Protein AF-A0A9X8HFC0-F1 (afdb_monomer)

Foldseek 3Di:
DDDDPNWDWDWDDDQVQQFIWIDTPNDIDTLAGAVAGWAEWDADPVRWIWTFGQRQLFIWIHDSVDPHTHTHGDDQDDPNHGAQGWAYWDAANQRKIKTKGAHPPPSAAPVFHQIWIWIWHADPVGDTDIDTPGGGHHGAFHDWDWDNDPPDPDTDIDTDHDHD

Secondary structure (DSSP, 8-state):
-EEETTEEEEEEEETTTTEEEEEETTEEEEEEE-SS-EEEEEE-TTSPEEEEETTTTEEEEE-TTSTTPPPEEEE-EETTEEPS-EEEEEE-TTS-EEEEE--STTTS-SSS--EEEEEEEE-BTBSEEEEEEEEEEES-EEEEEE---TTSSS--EEEEE---

Nearest PDB structures (foldseek):
  3e5z-assembly2_B  TM=7.746E-01  e=1.087E-05  Deinococcus radiodurans
  2fpb-assembly2_B  TM=6.680E-01  e=2.386E-04  Rauvolfia serpentina
  4q1u-assembly1_A  TM=7.442E-01  e=1.304E-03  hybrid
  3sre-assembly1_A  TM=7.196E-01  e=1.177E-03  synthetic construct
  3no2-assembly1_A  TM=4.711E-01  e=3.702E-02  Bacteroides caccae ATCC 43185

Solvent-accessible surface area (backbone atoms only — not comparable to full-atom values): 8869 Å² total; per-residue (Å²): 117,48,75,57,96,88,39,68,31,40,71,51,68,37,38,94,76,10,33,32,34,37,32,46,94,87,45,79,42,80,47,40,52,74,82,38,28,34,56,22,63,38,62,49,97,85,65,35,38,35,32,14,16,27,70,66,16,21,38,31,39,28,55,57,89,42,85,91,42,67,52,41,84,73,49,44,64,57,94,93,36,66,48,67,3,20,32,13,36,34,58,44,97,89,64,36,36,37,35,23,29,15,28,60,92,73,67,12,30,84,94,45,26,56,4,26,31,37,36,41,32,80,33,99,87,58,66,74,39,80,45,73,80,40,70,54,66,30,32,22,28,53,40,54,47,65,55,89,62,90,84,54,103,60,79,48,76,48,74,42,60,58,84,128

Structure (mmCIF, N/CA/C/O backbone):
data_AF-A0A9X8HFC0-F1
#
_entry.id   AF-A0A9X8HFC0-F1
#
loop_
_atom_site.group_PDB
_atom_site.id
_atom_site.type_symbol
_atom_site.label_atom_id
_atom_site.label_alt_id
_atom_site.label_comp_id
_atom_site.label_asym_id
_atom_site.label_entity_id
_atom_site.label_seq_id
_atom_site.pdbx_PDB_ins_code
_atom_site.Cartn_x
_atom_site.Cartn_y
_atom_site.Cartn_z
_atom_site.occupancy
_atom_site.B_iso_or_equiv
_atom_site.auth_seq_id
_atom_site.auth_comp_id
_atom_site.auth_asym_id
_atom_site.auth_atom_id
_atom_site.pdbx_PDB_model_num
ATOM 1 N N . MET A 1 1 ? -12.358 -6.302 8.586 1.00 56.09 1 MET A N 1
ATOM 2 C CA . MET A 1 1 ? -13.388 -6.179 9.639 1.00 56.09 1 MET A CA 1
ATOM 3 C C . MET A 1 1 ? -12.677 -6.061 10.978 1.00 56.09 1 MET A C 1
ATOM 5 O O . MET A 1 1 ? -11.746 -6.825 11.204 1.00 56.09 1 MET A O 1
ATOM 9 N N . ARG A 1 2 ? -13.043 -5.090 11.816 1.00 64.50 2 ARG A N 1
ATOM 10 C CA . ARG A 1 2 ? -12.477 -4.884 13.160 1.00 64.50 2 ARG A CA 1
ATOM 11 C C . ARG A 1 2 ? -13.615 -4.648 14.147 1.00 64.50 2 ARG A C 1
ATOM 13 O O . ARG A 1 2 ? -14.533 -3.910 13.824 1.00 64.50 2 ARG A O 1
ATOM 20 N N . GLU A 1 3 ? -13.527 -5.223 15.339 1.00 66.50 3 GLU A N 1
ATOM 21 C CA . GLU A 1 3 ? -14.432 -4.915 16.451 1.00 66.50 3 GLU A CA 1
ATOM 22 C C . GLU A 1 3 ? -13.954 -3.656 17.191 1.00 66.50 3 GLU A C 1
ATOM 24 O O . GLU A 1 3 ? -12.804 -3.589 17.636 1.00 66.50 3 GLU A O 1
ATOM 29 N N . VAL A 1 4 ? -14.817 -2.648 17.324 1.00 63.53 4 VAL A N 1
ATOM 30 C CA . VAL A 1 4 ? -14.568 -1.449 18.143 1.00 63.53 4 VAL A CA 1
ATOM 31 C C . VAL A 1 4 ? -15.788 -1.222 19.026 1.00 63.53 4 VAL A C 1
ATOM 33 O O . VAL A 1 4 ? -16.889 -1.013 18.527 1.00 63.53 4 VAL A O 1
ATOM 36 N N . GLY A 1 5 ? -15.608 -1.299 20.349 1.00 64.75 5 GLY A N 1
ATOM 37 C CA . GLY A 1 5 ? -16.717 -1.151 21.301 1.00 64.75 5 GLY A CA 1
ATOM 38 C C . GLY A 1 5 ? -17.807 -2.226 21.172 1.00 64.75 5 GLY A C 1
ATOM 39 O O . GLY A 1 5 ? -18.963 -1.940 21.464 1.00 64.75 5 GLY A O 1
ATOM 40 N N . GLY A 1 6 ? -17.459 -3.432 20.703 1.00 71.06 6 GLY A N 1
ATOM 41 C CA . GLY A 1 6 ? -18.402 -4.540 20.484 1.00 71.06 6 GLY A CA 1
ATOM 42 C C . GLY A 1 6 ? -19.235 -4.434 19.203 1.00 71.06 6 GLY A C 1
ATOM 43 O O . GLY A 1 6 ? -20.224 -5.153 19.067 1.00 71.06 6 GLY A O 1
ATOM 44 N N . LYS A 1 7 ? -18.872 -3.519 18.294 1.00 72.50 7 LYS A N 1
ATOM 45 C CA . LYS A 1 7 ? -19.457 -3.417 16.957 1.00 72.50 7 LYS A CA 1
ATOM 46 C C . LYS A 1 7 ? -18.434 -3.775 15.883 1.00 72.50 7 LYS A C 1
ATOM 48 O O . LYS A 1 7 ? -17.335 -3.210 15.844 1.00 72.50 7 LYS A O 1
ATOM 53 N N . SER A 1 8 ? -18.852 -4.626 14.950 1.00 78.38 8 SER A N 1
ATOM 54 C CA . SER A 1 8 ? -18.126 -4.908 13.716 1.00 78.38 8 SER A CA 1
ATOM 55 C C . SER A 1 8 ? -18.088 -3.671 12.819 1.00 78.38 8 SER A C 1
ATOM 57 O O . SER A 1 8 ? -19.122 -3.158 12.393 1.00 78.38 8 SER A O 1
ATOM 59 N N . ILE A 1 9 ? -16.877 -3.226 12.498 1.00 84.50 9 ILE A N 1
ATOM 60 C CA . ILE A 1 9 ? -16.599 -2.164 11.536 1.00 84.50 9 ILE A CA 1
ATOM 61 C C . ILE A 1 9 ? -15.967 -2.776 10.287 1.00 84.50 9 ILE A C 1
ATOM 63 O O . ILE A 1 9 ? -14.983 -3.528 10.361 1.00 84.50 9 ILE A O 1
ATOM 67 N N . VAL A 1 10 ? -16.503 -2.421 9.123 1.00 90.00 10 VAL A N 1
ATOM 68 C CA . VAL A 1 10 ? -15.910 -2.736 7.818 1.00 90.00 10 VAL A CA 1
ATOM 69 C C . VAL A 1 10 ? -15.320 -1.460 7.234 1.00 90.00 10 VAL A 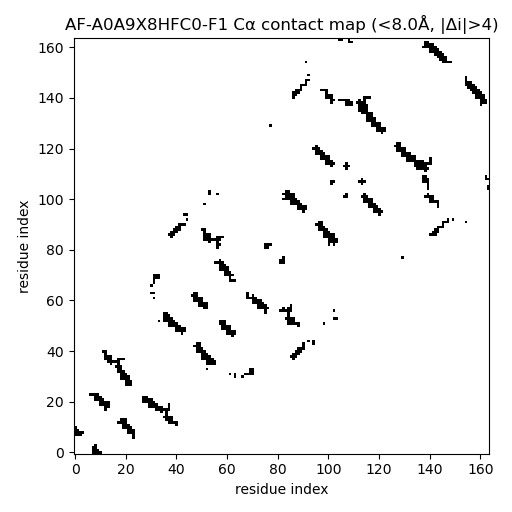C 1
ATOM 71 O O . VAL A 1 10 ? -16.017 -0.462 7.115 1.00 90.00 10 VAL A O 1
ATOM 74 N N . GLY A 1 11 ? -14.034 -1.485 6.891 1.00 91.62 11 GLY A N 1
ATOM 75 C CA . GLY A 1 11 ? -13.386 -0.385 6.182 1.00 91.62 11 GLY A CA 1
ATOM 76 C C . GLY A 1 11 ? -13.364 -0.646 4.680 1.00 91.62 11 GLY A C 1
ATOM 77 O O . GLY A 1 11 ? -13.186 -1.797 4.278 1.00 91.62 11 GLY A O 1
ATOM 78 N N . TYR A 1 12 ? -13.514 0.396 3.867 1.00 94.12 12 TYR A N 1
ATOM 79 C CA . TYR A 1 12 ? -13.280 0.319 2.424 1.00 94.12 12 TYR A CA 1
ATOM 80 C C . TYR A 1 12 ? -12.706 1.632 1.891 1.00 94.12 12 TYR A C 1
ATOM 82 O O . TYR A 1 12 ? -12.815 2.682 2.523 1.00 94.12 12 TYR A O 1
ATOM 90 N N . VAL A 1 13 ? -12.080 1.552 0.724 1.00 95.69 13 VAL A N 1
ATOM 91 C CA . VAL A 1 13 ? -11.454 2.678 0.036 1.00 95.69 13 VAL A CA 1
ATOM 92 C C . VAL A 1 13 ? -12.279 3.016 -1.205 1.00 95.69 13 VAL A C 1
ATOM 94 O O . VAL A 1 13 ? -12.745 2.111 -1.895 1.00 95.69 13 VAL A O 1
ATOM 97 N N . SER A 1 14 ? -12.472 4.304 -1.477 1.00 96.38 14 SER A N 1
ATOM 98 C CA . SER A 1 14 ? -13.120 4.819 -2.682 1.00 96.38 14 SER A CA 1
ATOM 99 C C . SER A 1 14 ? -12.094 5.592 -3.506 1.00 96.38 14 SER A C 1
ATOM 101 O O . SER A 1 14 ? -11.804 6.753 -3.217 1.00 96.38 14 SER A O 1
ATOM 103 N N . SER A 1 15 ? -11.532 4.944 -4.529 1.00 95.25 15 SER A N 1
ATOM 104 C CA . SER A 1 15 ? -10.494 5.540 -5.378 1.00 95.25 15 SER A CA 1
ATOM 105 C C . SER A 1 15 ? -10.989 6.800 -6.091 1.00 95.25 15 SER A C 1
ATOM 107 O O . SER A 1 15 ? -10.306 7.817 -6.089 1.00 95.25 15 SER A O 1
ATOM 109 N N . GLY A 1 16 ? -12.217 6.768 -6.618 1.00 94.88 16 GLY A N 1
ATOM 110 C CA . GLY A 1 16 ? -12.798 7.884 -7.369 1.00 94.88 16 GLY A CA 1
ATOM 111 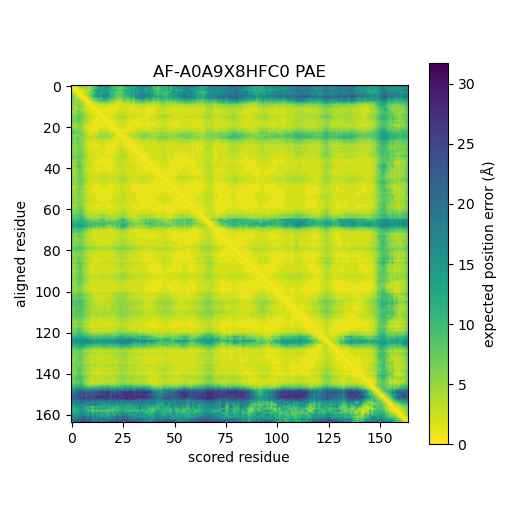C C . GLY A 1 16 ? -13.125 9.127 -6.536 1.00 94.88 16 GLY A C 1
ATOM 112 O O . GLY A 1 16 ? -13.212 10.213 -7.101 1.00 94.88 16 GLY A O 1
ATOM 113 N N . THR A 1 17 ? -13.312 8.994 -5.217 1.00 95.88 17 THR A N 1
ATOM 114 C CA . THR A 1 17 ? -13.576 10.146 -4.331 1.00 95.88 17 THR A CA 1
ATOM 115 C C . THR A 1 17 ? -12.385 10.528 -3.455 1.00 95.88 17 THR A C 1
ATOM 117 O O . THR A 1 17 ? -12.399 11.592 -2.844 1.00 95.88 17 THR A O 1
ATOM 120 N N . GLY A 1 18 ? -11.342 9.698 -3.393 1.00 96.00 18 GLY A N 1
ATOM 121 C CA . GLY A 1 18 ? -10.178 9.955 -2.546 1.00 96.00 18 GLY A CA 1
ATOM 122 C C . GLY A 1 18 ? -10.396 9.633 -1.065 1.00 96.00 18 GLY A C 1
ATOM 123 O O . GLY A 1 18 ? -9.589 10.032 -0.225 1.00 96.00 18 GLY A O 1
ATOM 124 N N . GLU A 1 19 ? -11.484 8.946 -0.714 1.00 95.75 19 GLU A N 1
ATOM 125 C CA . GLU A 1 19 ? -11.921 8.754 0.672 1.00 95.75 19 GLU A CA 1
ATOM 126 C C . GLU A 1 19 ? -11.712 7.319 1.160 1.00 95.75 19 GLU A C 1
ATOM 128 O O . GLU A 1 19 ? -11.880 6.342 0.423 1.00 95.75 19 GLU A O 1
ATOM 133 N N . VAL A 1 20 ? -11.418 7.186 2.453 1.00 94.69 20 VAL A N 1
ATOM 134 C CA . VAL A 1 20 ? -11.458 5.912 3.175 1.00 94.69 20 VAL A CA 1
ATOM 135 C C . VAL A 1 20 ? -12.599 5.952 4.179 1.00 94.69 20 VAL A C 1
ATOM 137 O O . VAL A 1 20 ? -12.692 6.861 5.007 1.00 94.69 20 VAL A O 1
ATOM 140 N N . TYR A 1 21 ? -13.456 4.941 4.118 1.00 94.00 21 TYR A N 1
ATOM 141 C CA . TYR A 1 21 ? -14.695 4.855 4.870 1.00 94.00 21 TYR A CA 1
ATOM 142 C C . TYR A 1 21 ? -14.650 3.766 5.933 1.00 94.00 21 TYR A C 1
ATOM 144 O O . TYR A 1 21 ? -14.003 2.733 5.764 1.00 94.00 21 TYR A O 1
ATOM 152 N N . ALA A 1 22 ? -15.441 3.974 6.978 1.00 91.81 22 ALA A N 1
ATOM 153 C CA . ALA A 1 22 ? -15.926 2.946 7.879 1.00 91.81 22 ALA A CA 1
ATOM 154 C C . ALA A 1 22 ? -17.428 2.752 7.713 1.00 91.81 22 ALA A C 1
ATOM 156 O O . ALA A 1 22 ? -18.186 3.717 7.608 1.00 91.81 22 ALA A O 1
ATOM 157 N N . VAL A 1 23 ? -17.848 1.494 7.754 1.0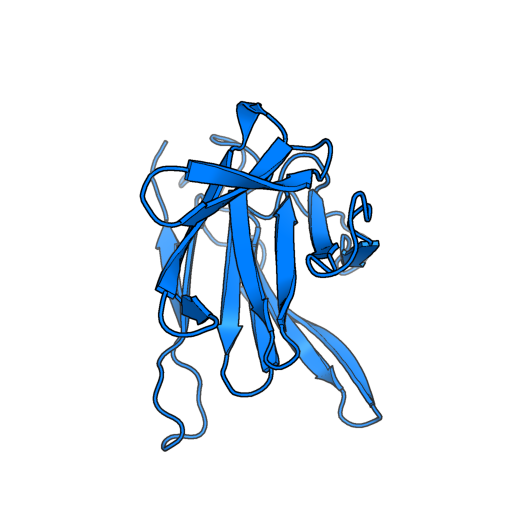0 91.50 23 VAL A N 1
ATOM 158 C CA . VAL A 1 23 ? -19.244 1.080 7.788 1.00 91.50 23 VAL A CA 1
ATOM 159 C C . VAL A 1 23 ? -19.518 0.413 9.121 1.00 91.50 23 VAL A C 1
ATOM 161 O O . VAL A 1 23 ? -18.905 -0.606 9.449 1.00 91.50 23 VAL A O 1
ATOM 164 N N . THR A 1 24 ? -20.478 0.974 9.849 1.00 87.19 24 THR A N 1
ATOM 165 C CA . THR A 1 24 ? -21.001 0.421 11.100 1.00 87.19 24 THR A CA 1
ATOM 166 C C . THR A 1 24 ? -22.517 0.441 11.013 1.00 87.19 24 THR A C 1
ATOM 168 O O . THR A 1 24 ? -23.098 1.503 10.801 1.00 87.19 24 THR A O 1
ATOM 171 N N . GLU A 1 25 ? -23.162 -0.721 11.149 1.00 87.81 25 GLU A N 1
ATOM 172 C CA . GLU A 1 25 ? -24.634 -0.838 11.118 1.00 87.81 25 GLU A CA 1
ATOM 173 C C . GLU A 1 25 ? -25.263 -0.185 9.864 1.00 87.81 25 GLU A C 1
ATOM 175 O O . GLU A 1 25 ? -26.306 0.458 9.928 1.00 87.81 25 GLU A O 1
ATOM 180 N N . GLY A 1 26 ? -24.596 -0.308 8.709 1.00 87.81 26 GLY A N 1
ATOM 181 C CA . GLY A 1 26 ? -25.048 0.260 7.431 1.00 87.81 26 GLY A CA 1
ATOM 182 C C . GLY A 1 26 ? -24.813 1.767 7.263 1.00 87.81 26 GLY A C 1
ATOM 183 O O . GLY A 1 26 ? -25.093 2.309 6.198 1.00 87.81 26 GLY A O 1
ATOM 184 N N . LYS A 1 27 ? -24.272 2.458 8.273 1.00 90.88 27 LYS A N 1
ATOM 185 C CA . LYS A 1 27 ? -23.900 3.871 8.168 1.00 90.88 27 LYS A CA 1
ATOM 186 C C . LYS A 1 27 ? -22.450 4.016 7.719 1.00 90.88 27 LYS A C 1
ATOM 188 O O . LYS A 1 27 ? -21.550 3.460 8.344 1.00 90.88 27 LYS A O 1
ATOM 193 N N . HIS A 1 28 ? -22.245 4.820 6.680 1.00 92.62 28 HIS A N 1
ATOM 194 C CA . HIS A 1 28 ? -20.937 5.148 6.123 1.00 92.62 28 HIS A CA 1
ATOM 195 C C . HIS A 1 28 ? -20.401 6.428 6.773 1.00 92.62 28 HIS A C 1
ATOM 197 O O . HIS A 1 28 ? -21.102 7.440 6.838 1.00 92.62 28 HIS A O 1
ATOM 203 N N . VAL A 1 29 ? -19.167 6.383 7.271 1.00 91.31 29 VAL A N 1
ATOM 204 C CA . VAL A 1 29 ? -18.468 7.525 7.873 1.00 91.31 29 VAL A CA 1
ATOM 205 C C . VAL A 1 29 ? -17.085 7.631 7.249 1.00 91.31 29 VAL A C 1
ATOM 207 O O . VAL A 1 29 ? -16.354 6.644 7.205 1.00 91.31 29 VAL A O 1
ATOM 210 N N . VAL A 1 30 ? -16.720 8.821 6.779 1.00 92.00 30 VAL A N 1
ATOM 211 C CA . VAL A 1 30 ? -15.374 9.092 6.262 1.00 92.00 30 VAL A CA 1
ATOM 212 C C . VAL A 1 30 ? -14.390 9.101 7.431 1.00 92.00 30 VAL A C 1
ATOM 214 O O . VAL A 1 30 ? -14.542 9.875 8.376 1.00 92.00 30 VAL A O 1
ATOM 217 N N . TRP A 1 31 ? -13.380 8.237 7.373 1.00 91.75 31 TRP A N 1
ATOM 218 C CA . TRP A 1 31 ? -12.264 8.228 8.319 1.00 91.75 31 TRP A CA 1
ATOM 219 C C . TRP A 1 31 ? -11.166 9.201 7.913 1.00 91.75 31 TRP A C 1
ATOM 221 O O . TRP A 1 31 ? -10.587 9.870 8.765 1.00 91.75 31 TRP A O 1
ATOM 231 N N . THR A 1 32 ? -10.858 9.262 6.620 1.00 94.19 32 THR A N 1
ATOM 232 C CA . THR A 1 32 ? -9.881 10.200 6.071 1.00 94.19 32 THR A CA 1
ATOM 233 C C . THR A 1 32 ? -10.109 10.394 4.574 1.00 94.19 32 THR A C 1
ATOM 235 O O . THR A 1 32 ? -10.734 9.554 3.925 1.00 94.19 32 THR A O 1
ATOM 238 N N . GLN A 1 33 ? -9.585 11.491 4.036 1.00 94.88 33 GLN A N 1
ATOM 239 C CA . GLN A 1 33 ? -9.562 11.791 2.611 1.00 94.88 33 GLN A CA 1
ATOM 240 C C . GLN A 1 33 ? -8.128 12.129 2.223 1.00 94.88 33 GLN A C 1
ATOM 242 O O . GLN A 1 33 ? -7.515 13.012 2.825 1.00 94.88 33 GLN A O 1
ATOM 247 N N . THR A 1 34 ? -7.589 11.423 1.235 1.00 95.62 34 THR A N 1
ATOM 248 C CA . THR A 1 34 ? -6.221 11.654 0.768 1.00 95.62 34 THR A CA 1
ATOM 249 C C . THR A 1 34 ? -6.155 12.821 -0.210 1.00 95.62 34 THR A C 1
ATOM 251 O O . THR A 1 34 ? -5.154 13.525 -0.234 1.00 95.62 34 THR A O 1
ATOM 254 N N . GLY A 1 35 ? -7.221 13.047 -0.989 1.00 95.06 35 GLY A N 1
ATOM 255 C CA . GLY A 1 35 ? -7.220 13.972 -2.130 1.00 95.06 35 GLY A CA 1
ATOM 256 C C . GLY A 1 35 ? -6.560 13.394 -3.389 1.00 95.06 35 GLY A C 1
ATOM 257 O O . GLY A 1 35 ? -6.332 14.134 -4.340 1.00 95.06 35 GLY A O 1
ATOM 258 N N . GLY A 1 36 ? -6.235 12.097 -3.378 1.00 96.69 36 GLY A N 1
ATOM 259 C CA . GLY A 1 36 ? -5.639 11.359 -4.489 1.00 96.69 36 GLY A CA 1
ATOM 260 C C . GLY A 1 36 ? -6.512 10.182 -4.910 1.00 96.69 36 GLY A C 1
ATOM 261 O O . GLY A 1 36 ? -7.737 10.268 -4.872 1.00 96.69 36 GLY A O 1
ATOM 262 N N . GLU A 1 37 ? -5.872 9.073 -5.274 1.00 97.75 37 GLU A N 1
ATOM 263 C CA . GLU A 1 37 ? -6.536 7.846 -5.718 1.00 97.75 37 GLU A CA 1
ATOM 264 C C . GLU A 1 37 ? -6.104 6.692 -4.802 1.00 97.75 37 GLU A C 1
ATOM 266 O O . GLU A 1 37 ? -5.198 5.920 -5.135 1.00 97.75 37 GLU A O 1
ATOM 271 N N . PRO A 1 38 ? -6.685 6.592 -3.594 1.00 97.69 38 PRO A N 1
ATOM 272 C CA . PRO A 1 38 ? -6.354 5.529 -2.669 1.00 97.69 38 PRO A CA 1
ATOM 273 C C . PRO A 1 38 ? -6.864 4.194 -3.224 1.00 97.69 38 PRO A C 1
ATOM 275 O O . PRO A 1 38 ? -7.995 4.093 -3.699 1.00 97.69 38 PRO A O 1
ATOM 278 N N . MET A 1 39 ? -6.034 3.155 -3.144 1.00 97.06 39 MET A N 1
ATOM 279 C CA . MET A 1 39 ? -6.347 1.819 -3.675 1.00 97.06 39 MET A CA 1
ATOM 280 C C . MET A 1 39 ? -6.294 0.718 -2.611 1.00 97.06 39 MET A C 1
ATOM 282 O O . MET A 1 39 ? -6.983 -0.293 -2.725 1.00 97.06 39 MET A O 1
ATOM 286 N N . GLY A 1 40 ? -5.533 0.920 -1.534 1.00 96.75 40 GLY A N 1
ATOM 287 C CA . GLY A 1 40 ? -5.441 -0.034 -0.431 1.00 96.75 40 GLY A CA 1
ATOM 288 C C . GLY A 1 40 ? -5.227 0.660 0.903 1.00 96.75 40 GLY A C 1
ATOM 289 O O . GLY A 1 40 ? -4.651 1.743 0.955 1.00 96.75 40 GLY A O 1
ATOM 290 N N . ALA A 1 41 ? -5.682 0.043 1.992 1.00 96.50 41 ALA A N 1
ATOM 291 C CA . ALA A 1 41 ? -5.454 0.569 3.330 1.00 96.50 41 ALA A CA 1
ATOM 292 C C . ALA A 1 41 ? -5.392 -0.542 4.385 1.00 96.50 41 ALA A C 1
ATOM 294 O O . ALA A 1 41 ? -6.119 -1.532 4.297 1.00 96.50 41 ALA A O 1
ATOM 295 N N . ALA A 1 42 ? -4.562 -0.352 5.410 1.00 95.69 42 ALA A N 1
ATOM 296 C CA . ALA A 1 42 ? -4.478 -1.251 6.559 1.00 95.69 42 ALA A CA 1
ATOM 297 C C . ALA A 1 42 ? -4.117 -0.492 7.838 1.00 95.69 42 ALA A C 1
ATOM 299 O O . ALA A 1 42 ? -3.490 0.566 7.804 1.00 95.69 42 ALA A O 1
ATOM 300 N N . PHE A 1 43 ? -4.512 -1.046 8.981 1.00 93.69 43 PHE A N 1
ATOM 301 C CA . PHE A 1 43 ? -4.181 -0.487 10.288 1.00 93.69 43 PHE A CA 1
ATOM 302 C C . PHE A 1 43 ? -2.884 -1.076 10.832 1.00 93.69 43 PHE A C 1
ATOM 304 O O . PHE A 1 43 ? -2.680 -2.287 10.767 1.00 93.69 43 PHE A O 1
ATOM 311 N N . ASP A 1 44 ? -2.045 -0.227 11.426 1.00 93.12 44 ASP A N 1
ATOM 312 C CA . ASP A 1 44 ? -0.946 -0.693 12.269 1.00 93.12 44 ASP A CA 1
ATOM 313 C C . ASP A 1 44 ? -1.438 -1.076 13.679 1.00 93.12 44 ASP A C 1
ATOM 315 O O . ASP A 1 44 ? -2.591 -0.845 14.057 1.00 93.12 44 ASP A O 1
ATOM 319 N N . SER A 1 45 ? -0.552 -1.672 14.483 1.00 90.56 45 SER A N 1
ATOM 320 C CA . SER A 1 45 ? -0.862 -2.097 15.857 1.00 90.56 45 SER A CA 1
ATOM 321 C C . SER A 1 45 ? -1.212 -0.940 16.802 1.00 90.56 45 SER A C 1
ATOM 323 O O . SER A 1 45 ? -1.791 -1.173 17.860 1.00 90.56 45 SER A O 1
ATOM 325 N N . GLN A 1 46 ? -0.906 0.303 16.415 1.00 91.50 46 GLN A N 1
ATOM 326 C CA . GLN A 1 46 ? -1.256 1.525 17.145 1.00 91.50 46 GLN A CA 1
ATOM 327 C C . GLN A 1 46 ? -2.584 2.131 16.661 1.00 91.50 46 GLN A C 1
ATOM 329 O O . GLN A 1 46 ? -2.983 3.204 17.111 1.00 91.50 46 GLN A O 1
ATOM 334 N N . GLY A 1 47 ? -3.279 1.463 15.735 1.00 90.56 47 GLY A N 1
ATOM 335 C CA . GLY A 1 47 ? -4.552 1.918 15.191 1.00 90.56 47 GLY A CA 1
ATOM 336 C C . GLY A 1 47 ? -4.435 3.089 14.217 1.00 90.56 47 GLY A C 1
ATOM 337 O O . GLY A 1 47 ? -5.453 3.712 13.919 1.00 90.56 47 GLY A O 1
ATOM 338 N N . LYS A 1 48 ? -3.238 3.396 13.704 1.00 93.19 48 LYS A N 1
ATOM 339 C CA . LYS A 1 48 ? -3.080 4.374 12.622 1.00 93.19 48 LYS A CA 1
ATOM 340 C C . LYS A 1 48 ? -3.336 3.694 11.283 1.00 93.19 48 LYS A C 1
ATOM 342 O O . LYS A 1 48 ? -2.923 2.554 11.068 1.00 93.19 48 LYS A O 1
ATOM 347 N N . LEU A 1 49 ? -4.016 4.401 10.393 1.00 95.50 49 LEU A N 1
ATOM 348 C CA . LEU A 1 49 ? -4.368 3.912 9.069 1.00 95.50 49 LEU A CA 1
ATOM 349 C C . LEU A 1 49 ? -3.240 4.243 8.093 1.00 95.50 49 LEU A C 1
ATOM 351 O O . LEU A 1 49 ? -2.871 5.407 7.965 1.00 95.50 49 LEU A O 1
ATOM 355 N N . HIS A 1 50 ? -2.707 3.242 7.404 1.00 97.88 50 HIS A N 1
ATOM 356 C CA . HIS A 1 50 ? -1.798 3.424 6.274 1.00 97.88 50 HIS A CA 1
ATOM 357 C C . HIS A 1 50 ? -2.584 3.244 4.985 1.00 97.88 50 HIS A C 1
ATOM 359 O O . HIS A 1 50 ? -3.442 2.365 4.918 1.00 97.88 50 HIS A O 1
ATOM 365 N N . VAL A 1 51 ? -2.295 4.065 3.979 1.00 98.19 51 VAL A N 1
ATOM 366 C CA . VAL A 1 51 ? -3.016 4.097 2.703 1.00 98.19 51 VAL A CA 1
ATOM 367 C C . VAL A 1 51 ? -2.016 4.038 1.552 1.00 98.19 51 VAL A C 1
ATOM 369 O O . VAL A 1 51 ? -1.070 4.820 1.521 1.00 98.19 51 VAL A O 1
ATOM 372 N N . ALA A 1 52 ? -2.224 3.111 0.621 1.00 98.50 52 ALA A N 1
ATOM 373 C CA . ALA A 1 52 ? -1.563 3.081 -0.677 1.00 98.50 52 ALA A CA 1
ATOM 374 C C . ALA A 1 52 ? -2.355 3.990 -1.616 1.00 98.50 52 ALA A C 1
ATOM 376 O O . ALA A 1 52 ? -3.533 3.723 -1.870 1.00 98.50 52 ALA A O 1
ATOM 377 N N . ASP A 1 53 ? -1.730 5.072 -2.070 1.00 98.50 53 ASP A N 1
ATOM 378 C CA . ASP A 1 53 ? -2.363 6.077 -2.918 1.00 98.50 53 ASP A CA 1
ATOM 379 C C . ASP A 1 53 ? -1.628 6.191 -4.252 1.00 98.50 53 ASP A C 1
ATOM 381 O O . ASP A 1 53 ? -0.459 6.591 -4.311 1.00 98.50 53 ASP A O 1
ATOM 385 N N . CYS A 1 54 ? -2.335 5.818 -5.319 1.00 98.12 54 CYS A N 1
ATOM 386 C CA . CYS A 1 54 ? -1.795 5.740 -6.665 1.00 98.12 54 CYS A CA 1
ATOM 387 C C . CYS A 1 54 ? -1.510 7.131 -7.232 1.00 98.12 54 CYS A C 1
ATOM 389 O O . CYS A 1 54 ? -0.399 7.374 -7.701 1.00 98.12 54 CYS A O 1
ATOM 391 N N . ALA A 1 55 ? -2.454 8.072 -7.120 1.00 97.94 55 ALA A N 1
ATOM 392 C CA . ALA A 1 55 ? -2.278 9.427 -7.646 1.00 97.94 55 ALA A CA 1
ATOM 393 C C . ALA A 1 55 ? -1.177 10.203 -6.908 1.00 97.94 55 ALA A C 1
ATOM 395 O O . ALA A 1 55 ? -0.434 10.970 -7.521 1.00 97.94 55 ALA A O 1
ATOM 396 N N . HIS A 1 56 ? -1.023 9.982 -5.600 1.00 98.31 56 HIS A N 1
ATOM 397 C CA . HIS A 1 56 ? 0.081 10.566 -4.835 1.00 98.31 56 HIS A CA 1
ATOM 398 C C . HIS A 1 56 ? 1.424 9.856 -5.033 1.00 98.31 56 HIS A C 1
ATOM 400 O O . HIS A 1 56 ? 2.446 10.372 -4.562 1.00 98.31 56 HIS A O 1
ATOM 406 N N . ALA A 1 57 ? 1.436 8.694 -5.696 1.00 98.38 57 ALA A N 1
ATOM 407 C CA . ALA A 1 57 ? 2.595 7.816 -5.809 1.00 98.38 57 ALA A CA 1
ATOM 408 C C . ALA A 1 57 ? 3.255 7.560 -4.440 1.00 98.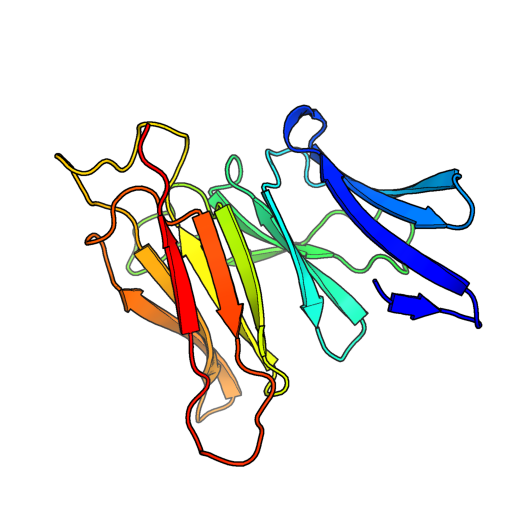38 57 ALA A C 1
ATOM 410 O O . ALA A 1 57 ? 4.473 7.682 -4.281 1.00 98.38 57 ALA A O 1
ATOM 411 N N . ALA A 1 58 ? 2.442 7.280 -3.416 1.00 98.62 58 ALA A N 1
ATOM 412 C CA . ALA A 1 58 ? 2.904 7.292 -2.034 1.00 98.62 58 ALA A CA 1
ATOM 413 C C . ALA A 1 58 ? 2.182 6.293 -1.127 1.00 98.62 58 ALA A C 1
ATOM 415 O O . ALA A 1 58 ? 1.022 5.938 -1.333 1.00 98.62 58 ALA A O 1
ATOM 416 N N . ILE A 1 59 ? 2.879 5.912 -0.057 1.00 98.69 59 ILE A N 1
ATOM 417 C CA . ILE A 1 59 ? 2.246 5.402 1.156 1.00 98.69 59 ILE A CA 1
ATOM 418 C C . ILE A 1 59 ? 1.996 6.594 2.079 1.00 98.69 59 ILE A C 1
ATOM 420 O O . ILE A 1 59 ? 2.912 7.368 2.380 1.00 98.69 59 ILE A O 1
ATOM 424 N N . LEU A 1 60 ? 0.754 6.738 2.524 1.00 98.44 60 LEU A N 1
ATOM 425 C CA . LEU A 1 60 ? 0.289 7.788 3.424 1.00 98.44 60 LEU A CA 1
ATOM 426 C C . LEU A 1 60 ? -0.113 7.193 4.774 1.00 98.44 60 LEU A C 1
ATOM 428 O O . LEU A 1 60 ? -0.433 6.008 4.868 1.00 98.44 60 LEU A O 1
ATOM 432 N N . LYS A 1 61 ? -0.129 8.016 5.823 1.00 97.31 61 LYS A N 1
ATOM 433 C CA . LYS A 1 61 ? -0.531 7.623 7.175 1.00 97.31 61 LYS A CA 1
ATOM 434 C C . LYS A 1 61 ? -1.482 8.641 7.789 1.00 97.31 61 LYS A C 1
ATOM 436 O O . LYS A 1 61 ? -1.164 9.822 7.867 1.00 97.31 61 LYS A O 1
ATOM 441 N N . ALA A 1 62 ? -2.615 8.169 8.290 1.00 94.94 62 ALA A N 1
ATOM 442 C CA . ALA A 1 62 ? -3.632 8.978 8.940 1.00 94.94 62 ALA A CA 1
ATOM 443 C C . ALA A 1 62 ? -3.900 8.504 10.372 1.00 94.94 62 ALA A C 1
ATOM 445 O O . ALA A 1 62 ? -3.941 7.307 10.675 1.00 94.94 62 ALA A O 1
ATOM 446 N N . ASP A 1 63 ? -4.131 9.470 11.257 1.00 92.62 63 ASP A N 1
ATOM 447 C CA . ASP A 1 63 ? -4.766 9.222 12.545 1.00 92.62 63 ASP A CA 1
ATOM 448 C C . ASP A 1 63 ? -6.268 9.465 12.425 1.00 92.62 63 ASP A C 1
ATOM 450 O O . ASP A 1 63 ? -6.714 10.609 12.448 1.00 92.62 63 ASP A O 1
ATOM 454 N N . VAL A 1 64 ? -7.032 8.382 12.301 1.00 88.94 64 VAL A N 1
ATOM 455 C CA . VAL A 1 64 ? -8.489 8.431 12.099 1.00 88.94 64 VAL A CA 1
ATOM 456 C C . VAL A 1 64 ? -9.270 8.691 13.390 1.00 88.94 64 VAL A C 1
ATOM 458 O O . VAL A 1 64 ? -10.491 8.818 13.354 1.00 88.94 64 VAL A O 1
ATOM 461 N N . SER A 1 65 ? -8.588 8.761 14.541 1.00 85.69 65 SER A N 1
ATOM 462 C CA . SER A 1 65 ? -9.203 9.224 15.792 1.00 85.69 65 SER A CA 1
ATOM 463 C C . SER A 1 65 ? -9.331 10.750 15.850 1.00 85.69 65 SER A C 1
ATOM 465 O O . SER A 1 65 ? -10.114 11.275 16.639 1.00 85.69 65 SER A O 1
ATOM 467 N N . VAL A 1 66 ? -8.592 11.460 14.991 1.00 80.81 66 VAL A N 1
ATOM 468 C CA . VAL A 1 66 ? -8.596 12.919 14.901 1.00 80.81 66 VAL A CA 1
ATOM 469 C C . VAL A 1 66 ? -9.443 13.336 13.704 1.00 80.81 66 VAL A C 1
ATOM 471 O O . VAL A 1 66 ? -9.156 12.982 12.561 1.00 80.81 66 VAL A O 1
ATOM 474 N N . HIS A 1 67 ? -10.500 14.104 13.959 1.00 76.94 67 HIS A N 1
ATOM 475 C CA . HIS A 1 67 ? -11.401 14.554 12.904 1.00 76.94 67 HIS A CA 1
ATOM 476 C C . HIS A 1 67 ? -10.681 15.507 11.931 1.00 76.94 67 HIS A C 1
ATOM 478 O O . HIS A 1 67 ? -9.920 16.372 12.361 1.00 76.94 67 HIS A O 1
ATOM 484 N N . ASN A 1 68 ? -10.932 15.356 10.625 1.00 72.31 68 ASN A N 1
ATOM 485 C CA . ASN A 1 68 ? -10.353 16.162 9.538 1.00 72.31 68 ASN A CA 1
ATOM 486 C C . ASN A 1 68 ? -8.819 16.132 9.443 1.00 72.31 68 ASN A C 1
ATOM 488 O O . ASN A 1 68 ? -8.219 17.027 8.849 1.00 72.31 68 ASN A O 1
ATOM 492 N N . ASN A 1 69 ? -8.171 15.110 10.004 1.00 79.00 69 ASN A N 1
ATOM 493 C CA . ASN A 1 69 ? -6.731 14.972 9.880 1.00 79.00 69 ASN A CA 1
ATOM 494 C C . ASN A 1 69 ? -6.341 14.587 8.444 1.00 79.00 69 ASN A C 1
ATOM 496 O O . ASN A 1 69 ? -6.782 13.554 7.927 1.00 79.00 69 ASN A O 1
ATOM 500 N N . GLN A 1 70 ? -5.500 15.411 7.817 1.00 85.00 70 GLN A N 1
ATOM 501 C CA . GLN A 1 70 ? -4.922 15.090 6.517 1.00 85.00 70 GLN A CA 1
ATOM 502 C C . GLN A 1 70 ? -3.865 13.987 6.678 1.00 85.00 70 GLN A C 1
ATOM 504 O O . GLN A 1 70 ? -3.040 14.064 7.593 1.00 85.00 70 GLN A O 1
ATOM 509 N N . PRO A 1 71 ? -3.857 12.961 5.811 1.00 95.38 71 PRO A N 1
ATOM 510 C CA . PRO A 1 71 ? -2.817 11.944 5.837 1.00 95.38 71 PRO A CA 1
ATOM 511 C C . PRO A 1 71 ? -1.424 12.550 5.630 1.00 95.38 71 PRO A C 1
ATOM 513 O O . PRO A 1 71 ? -1.191 13.311 4.693 1.00 95.38 71 PRO A O 1
ATOM 516 N N . GLY A 1 72 ? -0.477 12.174 6.485 1.00 96.88 72 GLY A N 1
ATOM 517 C CA . GLY A 1 72 ? 0.934 12.506 6.319 1.00 96.88 72 GLY A CA 1
ATOM 518 C C . GLY A 1 72 ? 1.635 11.545 5.359 1.00 96.88 72 GLY A C 1
ATOM 519 O O . GLY A 1 72 ? 1.261 10.377 5.245 1.00 96.88 72 GLY A O 1
ATOM 520 N N . LEU A 1 73 ? 2.688 12.019 4.694 1.00 97.50 73 LEU A N 1
ATOM 521 C CA . LEU A 1 73 ? 3.540 11.197 3.836 1.00 97.50 73 LEU A CA 1
ATOM 522 C C . LEU A 1 73 ? 4.382 10.217 4.671 1.00 97.50 73 LEU A C 1
ATOM 524 O O . LEU A 1 73 ? 5.073 10.639 5.597 1.00 97.50 73 LEU A O 1
ATOM 528 N N . VAL A 1 74 ? 4.373 8.931 4.307 1.00 97.44 74 VAL A N 1
ATOM 529 C CA . VAL A 1 74 ? 5.324 7.932 4.827 1.00 97.44 74 VAL A CA 1
ATOM 530 C C . VAL A 1 74 ? 6.508 7.810 3.879 1.00 97.44 74 VAL A C 1
ATOM 532 O O . VAL A 1 74 ? 7.649 8.010 4.285 1.00 97.44 74 VAL A O 1
ATOM 535 N N . VAL A 1 75 ? 6.245 7.492 2.608 1.00 98.06 75 VAL A N 1
ATOM 536 C CA . VAL A 1 75 ? 7.288 7.317 1.592 1.00 98.06 75 VAL A CA 1
ATOM 537 C C . VAL A 1 75 ? 6.719 7.443 0.179 1.00 98.06 75 VAL A C 1
ATOM 539 O O . VAL A 1 75 ? 5.569 7.076 -0.057 1.00 98.06 75 VAL A O 1
ATOM 542 N N . LYS A 1 76 ? 7.525 7.968 -0.754 1.00 98.31 76 LYS A N 1
ATOM 543 C CA . LYS A 1 76 ? 7.159 8.144 -2.175 1.00 98.31 76 LYS A CA 1
ATOM 544 C C . LYS A 1 76 ? 8.304 7.953 -3.184 1.00 98.31 76 LYS A C 1
ATOM 546 O O . LYS A 1 76 ? 8.100 8.157 -4.376 1.00 98.31 76 LYS A O 1
ATOM 551 N N . VAL A 1 77 ? 9.513 7.636 -2.714 1.00 98.00 77 VAL A N 1
ATOM 552 C CA . VAL A 1 77 ? 10.721 7.485 -3.544 1.00 98.00 77 VAL A CA 1
ATOM 553 C C . VAL A 1 77 ? 11.511 6.267 -3.072 1.00 98.00 77 VAL A C 1
ATOM 555 O O . VAL A 1 77 ? 11.650 6.053 -1.867 1.00 98.00 77 VAL A O 1
ATOM 558 N N . TYR A 1 78 ? 12.062 5.514 -4.020 1.00 97.94 78 TYR A N 1
ATOM 559 C CA . TYR A 1 78 ? 13.089 4.497 -3.807 1.00 97.94 78 TYR A CA 1
ATOM 560 C C . TYR A 1 78 ? 14.258 4.759 -4.763 1.00 97.94 78 TYR A C 1
ATOM 562 O O . TYR A 1 78 ? 14.034 4.874 -5.964 1.00 97.94 78 TYR A O 1
ATOM 570 N N . GLU A 1 79 ? 15.487 4.865 -4.247 1.00 96.06 79 GLU A N 1
ATOM 571 C CA . GLU A 1 79 ? 16.698 5.134 -5.052 1.00 96.06 79 GLU A CA 1
ATOM 572 C C . GLU A 1 79 ? 16.514 6.284 -6.064 1.00 96.06 79 GLU A C 1
ATOM 574 O O . GLU A 1 79 ? 16.721 6.120 -7.266 1.00 96.06 79 GLU A O 1
ATOM 579 N N . GLU A 1 80 ? 16.070 7.450 -5.580 1.00 96.56 80 GLU A N 1
ATOM 580 C CA . GLU A 1 80 ? 15.797 8.657 -6.386 1.00 96.56 80 GLU A CA 1
ATOM 581 C C . GLU A 1 80 ? 14.689 8.513 -7.450 1.00 96.56 80 GLU A C 1
ATOM 583 O O . GLU A 1 80 ? 14.394 9.463 -8.177 1.00 96.56 80 GLU A O 1
ATOM 588 N N . LYS A 1 81 ? 14.017 7.360 -7.531 1.00 97.31 81 LYS A N 1
ATOM 589 C CA . LYS A 1 81 ? 12.875 7.139 -8.422 1.00 97.31 81 LYS A CA 1
ATOM 590 C C . LYS A 1 81 ? 11.562 7.243 -7.646 1.00 97.31 81 LYS A C 1
ATOM 592 O O . LYS A 1 81 ? 11.391 6.530 -6.652 1.00 97.31 81 LYS A O 1
ATOM 597 N N . PRO A 1 82 ? 10.616 8.094 -8.078 1.00 98.06 82 PRO A N 1
ATOM 598 C CA . PRO A 1 82 ? 9.258 8.062 -7.554 1.00 98.06 82 PRO A CA 1
ATOM 599 C C . PRO A 1 82 ? 8.623 6.685 -7.756 1.00 98.06 82 PRO A C 1
ATOM 601 O O . PRO A 1 82 ? 8.941 5.987 -8.723 1.00 98.06 82 PRO A O 1
ATOM 604 N N . PHE A 1 83 ? 7.696 6.313 -6.877 1.00 98.56 83 PHE A N 1
ATOM 605 C CA . PHE A 1 83 ? 6.824 5.171 -7.150 1.00 98.56 83 PHE A CA 1
ATOM 606 C C . PHE A 1 83 ? 5.946 5.435 -8.377 1.00 98.56 83 PHE A C 1
ATOM 608 O O . PHE A 1 83 ? 5.686 6.585 -8.734 1.00 98.56 83 PHE A O 1
ATOM 615 N N . LYS A 1 84 ? 5.482 4.367 -9.027 1.00 98.12 84 LYS A N 1
ATOM 616 C CA . LYS A 1 84 ? 4.570 4.467 -10.179 1.00 98.12 84 LYS A CA 1
ATOM 617 C C . LYS A 1 84 ? 3.137 4.749 -9.733 1.00 98.12 84 LYS A C 1
ATOM 619 O O . LYS A 1 84 ? 2.381 5.397 -10.447 1.00 98.12 84 LYS A O 1
ATOM 624 N N . GLY A 1 85 ? 2.781 4.233 -8.563 1.00 98.12 85 GLY A N 1
ATOM 625 C CA . GLY A 1 85 ? 1.464 4.285 -7.956 1.00 98.12 85 GLY A CA 1
ATOM 626 C C . GLY A 1 85 ? 1.257 3.039 -7.093 1.00 98.12 85 GLY A C 1
ATOM 627 O O . GLY A 1 85 ? 0.995 1.959 -7.638 1.00 98.12 85 GLY A O 1
ATOM 628 N N . PRO A 1 86 ? 1.388 3.160 -5.760 1.00 98.38 86 PRO A N 1
ATOM 629 C CA . PRO A 1 86 ? 1.067 2.080 -4.844 1.00 98.38 86 PRO A CA 1
ATOM 630 C C . PRO A 1 86 ? -0.395 1.644 -4.968 1.00 98.38 86 PRO A C 1
ATOM 632 O O . PRO A 1 86 ? -1.299 2.475 -4.910 1.00 98.38 86 PRO A O 1
ATOM 635 N N . SER A 1 87 ? -0.625 0.338 -5.107 1.00 96.00 87 SER A N 1
ATOM 636 C CA . SER A 1 87 ? -1.945 -0.222 -5.442 1.00 96.00 87 SER A CA 1
ATOM 637 C C . SER A 1 87 ? -2.557 -1.092 -4.344 1.00 96.00 87 SER A C 1
ATOM 639 O O . SER A 1 87 ? -3.773 -1.241 -4.272 1.00 96.00 87 SER A O 1
ATOM 641 N N . SER A 1 88 ? -1.744 -1.647 -3.446 1.00 97.19 88 SER A N 1
ATOM 642 C CA . SER A 1 88 ? -2.210 -2.398 -2.279 1.00 97.19 88 SER A CA 1
ATOM 643 C C . SER A 1 88 ? -1.162 -2.374 -1.173 1.00 97.19 88 SER A C 1
ATOM 645 O O . SER A 1 88 ? 0.026 -2.207 -1.451 1.00 97.19 88 SER A O 1
ATOM 647 N N . LEU A 1 89 ? -1.584 -2.553 0.081 1.00 97.69 89 LEU A N 1
ATOM 648 C CA . LEU A 1 89 ? -0.665 -2.756 1.197 1.00 97.69 89 LEU A CA 1
ATOM 649 C C . LEU A 1 89 ? -1.242 -3.706 2.243 1.00 97.69 89 LEU A C 1
ATOM 651 O O . LEU A 1 89 ? -2.459 -3.818 2.385 1.00 97.69 89 LEU A O 1
ATOM 655 N N . GLN A 1 90 ? -0.354 -4.340 3.003 1.00 96.25 90 GLN A N 1
ATOM 656 C CA . GLN A 1 90 ? -0.688 -5.122 4.184 1.00 96.25 90 GLN A CA 1
ATOM 657 C C . GLN A 1 90 ? 0.385 -4.953 5.258 1.00 96.25 90 GLN A C 1
ATOM 659 O O . GLN A 1 90 ? 1.569 -4.812 4.951 1.00 96.25 90 GLN A O 1
ATOM 664 N N . ILE A 1 91 ? -0.025 -4.975 6.525 1.00 94.12 91 ILE A N 1
ATOM 665 C CA . ILE A 1 91 ? 0.880 -4.810 7.667 1.00 94.12 91 ILE A CA 1
ATOM 666 C C . ILE A 1 91 ? 0.959 -6.127 8.435 1.00 94.12 91 ILE A C 1
ATOM 668 O O . ILE A 1 91 ? -0.057 -6.664 8.876 1.00 94.12 91 ILE A O 1
ATOM 672 N N . ALA A 1 92 ? 2.172 -6.654 8.582 1.00 91.69 92 ALA A N 1
ATOM 673 C CA . ALA A 1 92 ? 2.438 -7.849 9.369 1.00 91.69 92 ALA A CA 1
ATOM 674 C C . ALA A 1 92 ? 2.278 -7.576 10.872 1.00 91.69 92 ALA A C 1
ATOM 676 O O . ALA A 1 92 ? 2.419 -6.443 11.335 1.00 91.69 92 ALA A O 1
ATOM 677 N N . ALA A 1 93 ? 2.080 -8.629 11.670 1.00 87.31 93 ALA A N 1
ATOM 678 C CA . ALA A 1 93 ? 2.025 -8.510 13.132 1.00 87.31 93 ALA A CA 1
ATOM 679 C C . ALA A 1 93 ? 3.327 -7.941 13.737 1.00 87.31 93 ALA A C 1
ATOM 681 O O . ALA A 1 93 ? 3.307 -7.336 14.807 1.00 87.31 93 ALA A O 1
ATOM 682 N N . THR A 1 94 ? 4.449 -8.098 13.030 1.00 86.62 94 THR A N 1
ATOM 683 C CA . THR A 1 94 ? 5.766 -7.528 13.356 1.00 86.62 94 THR A CA 1
ATOM 684 C C . THR A 1 94 ? 5.855 -6.016 13.111 1.00 86.62 94 THR A C 1
ATOM 686 O O . THR A 1 94 ? 6.818 -5.383 13.537 1.00 86.62 94 THR A O 1
ATOM 689 N N . GLY A 1 95 ? 4.868 -5.426 12.428 1.00 90.44 95 GLY A N 1
ATOM 690 C CA . GLY A 1 95 ? 4.850 -4.019 12.025 1.00 90.44 95 GLY A CA 1
ATOM 691 C C . GLY A 1 95 ? 5.516 -3.735 10.677 1.00 90.44 95 GLY A C 1
ATOM 692 O O . GLY A 1 95 ? 5.573 -2.573 10.277 1.00 90.44 95 GLY A O 1
A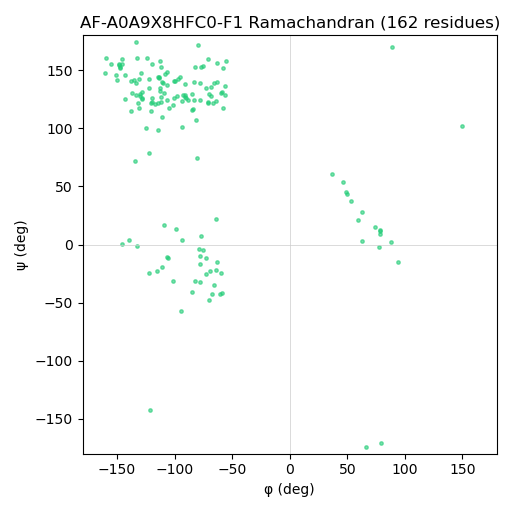TOM 693 N N . VAL A 1 96 ? 6.003 -4.758 9.964 1.00 93.81 96 VAL A N 1
ATOM 694 C CA . VAL A 1 96 ? 6.508 -4.595 8.592 1.00 93.81 96 VAL A CA 1
ATOM 695 C C . VAL A 1 96 ? 5.341 -4.279 7.658 1.00 93.81 96 VAL A C 1
ATOM 697 O O . VAL A 1 96 ? 4.342 -4.999 7.638 1.00 93.81 96 VAL A O 1
ATOM 700 N N . VAL A 1 97 ? 5.470 -3.204 6.883 1.00 96.19 97 VAL A N 1
ATOM 701 C CA . VAL A 1 97 ? 4.496 -2.829 5.849 1.00 96.19 97 VAL A CA 1
ATOM 702 C C . VAL A 1 97 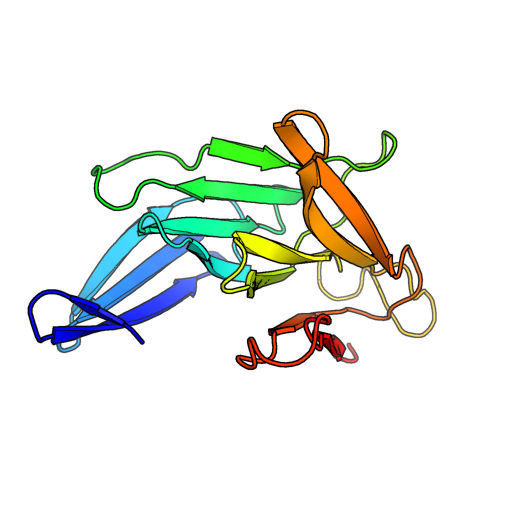? 4.959 -3.417 4.528 1.00 96.19 97 VAL A C 1
ATOM 704 O O . VAL A 1 97 ? 6.064 -3.114 4.094 1.00 96.19 97 VAL A O 1
ATOM 707 N N . TYR A 1 98 ? 4.126 -4.218 3.879 1.00 97.62 98 TYR A N 1
ATOM 708 C CA . TYR A 1 98 ? 4.338 -4.713 2.521 1.00 97.62 98 TYR A CA 1
ATOM 709 C C . TYR A 1 98 ? 3.392 -3.988 1.576 1.00 97.62 98 TYR A C 1
ATOM 711 O O . TYR A 1 98 ? 2.223 -3.816 1.916 1.00 97.62 98 TYR A O 1
ATOM 719 N N . PHE A 1 99 ? 3.861 -3.577 0.400 1.00 98.31 99 PHE A N 1
ATOM 720 C CA . PHE A 1 99 ? 3.005 -2.917 -0.584 1.00 98.31 99 PHE A CA 1
ATOM 721 C C . PHE A 1 99 ? 3.420 -3.221 -2.021 1.00 98.31 99 PHE A C 1
ATOM 723 O O . PHE A 1 99 ? 4.586 -3.509 -2.303 1.00 98.31 99 PHE A O 1
ATOM 730 N N . THR A 1 100 ? 2.446 -3.158 -2.922 1.00 98.44 100 THR A N 1
ATOM 731 C CA . THR A 1 100 ? 2.639 -3.280 -4.370 1.00 98.44 100 THR A CA 1
ATOM 732 C C . THR A 1 100 ? 2.711 -1.897 -5.001 1.00 98.44 100 THR A C 1
ATOM 734 O O . THR A 1 100 ? 1.977 -0.998 -4.597 1.00 98.44 100 THR A O 1
ATOM 737 N N . ASP A 1 101 ? 3.575 -1.735 -6.000 1.00 98.25 101 ASP A N 1
ATOM 738 C CA . ASP A 1 101 ? 3.708 -0.529 -6.820 1.00 98.25 101 ASP A CA 1
ATOM 739 C C . ASP A 1 101 ? 3.550 -0.911 -8.294 1.00 98.25 101 ASP A C 1
ATOM 741 O O . ASP A 1 101 ? 4.465 -1.461 -8.913 1.00 98.25 101 ASP A O 1
ATOM 745 N N . SER A 1 102 ? 2.357 -0.683 -8.840 1.00 96.00 102 SER A N 1
ATOM 746 C CA . SER A 1 102 ? 2.006 -1.050 -10.217 1.00 96.00 102 SER A CA 1
ATOM 747 C C . SER A 1 102 ? 1.813 0.152 -11.130 1.00 96.00 102 SER A C 1
ATOM 749 O O . SER A 1 102 ? 1.855 -0.020 -12.349 1.00 96.00 102 SER A O 1
ATOM 751 N N . GLY A 1 103 ? 1.578 1.335 -10.555 1.00 96.25 103 GLY A N 1
ATOM 752 C CA . GLY A 1 103 ? 1.012 2.464 -11.282 1.00 96.25 103 GLY A CA 1
ATOM 753 C C . GLY A 1 103 ? -0.431 2.218 -11.737 1.00 96.25 103 GLY A C 1
ATOM 754 O O . GLY A 1 103 ? -1.020 1.178 -11.402 1.00 96.25 103 GLY A O 1
ATOM 755 N N . PRO A 1 104 ? -0.992 3.164 -12.513 1.00 94.81 104 PRO A N 1
ATOM 756 C CA . PRO A 1 104 ? -2.310 3.029 -13.124 1.00 94.81 104 PRO A CA 1
ATOM 757 C C . PRO A 1 104 ? -2.436 1.764 -13.983 1.00 94.81 104 PRO A C 1
ATOM 759 O O . PRO A 1 104 ? -1.447 1.204 -14.469 1.00 94.81 104 PRO A O 1
ATOM 762 N N . LEU A 1 105 ? -3.670 1.306 -14.204 1.00 91.56 105 LEU A N 1
ATOM 763 C CA . LEU A 1 105 ? -3.927 0.155 -15.071 1.00 91.56 105 LEU A CA 1
ATOM 764 C C . LEU A 1 105 ? -3.347 0.393 -16.477 1.00 91.56 105 LEU A C 1
ATOM 766 O O . LEU A 1 105 ? -3.597 1.424 -17.094 1.00 91.56 105 LEU A O 1
ATOM 770 N N . GLY A 1 106 ? -2.567 -0.572 -16.969 1.00 91.62 106 GLY A N 1
ATOM 771 C CA . GLY A 1 106 ? -1.866 -0.490 -18.256 1.00 91.62 106 GLY A CA 1
ATOM 772 C C . GLY A 1 106 ? -0.422 0.028 -18.187 1.00 91.62 106 GLY A C 1
ATOM 773 O O . GLY A 1 106 ? 0.328 -0.203 -19.131 1.00 91.62 106 GLY A O 1
ATOM 774 N N . GLU A 1 107 ? 0.010 0.642 -17.079 1.00 93.62 107 GLU A N 1
ATOM 775 C CA . GLU A 1 107 ? 1.393 1.131 -16.906 1.00 93.62 107 GLU A CA 1
ATOM 776 C C . GLU A 1 107 ? 2.407 -0.025 -16.822 1.00 93.62 107 GLU A C 1
ATOM 778 O O . GLU A 1 107 ? 3.484 -0.011 -17.427 1.00 93.62 107 GLU A O 1
ATOM 783 N N . THR A 1 108 ? 2.042 -1.068 -16.074 1.00 92.94 108 THR A N 1
ATOM 784 C CA . THR A 1 108 ? 2.830 -2.292 -15.908 1.00 92.94 108 THR A CA 1
ATOM 785 C C . THR A 1 108 ? 2.042 -3.468 -16.470 1.00 92.94 108 THR A C 1
ATOM 787 O O . THR A 1 108 ? 0.921 -3.736 -16.051 1.00 92.94 108 THR A O 1
ATOM 790 N N . THR A 1 109 ? 2.605 -4.168 -17.454 1.00 93.62 109 THR A N 1
ATOM 791 C CA . THR A 1 109 ? 1.913 -5.226 -18.216 1.00 93.62 109 THR A CA 1
ATOM 792 C C . THR A 1 109 ? 2.789 -6.465 -18.335 1.00 93.62 109 THR A C 1
ATOM 794 O O . THR A 1 109 ? 3.954 -6.437 -17.951 1.00 93.62 109 THR A O 1
ATOM 797 N N . LEU A 1 110 ? 2.275 -7.560 -18.900 1.00 92.12 110 LEU A N 1
ATOM 798 C CA . LEU A 1 110 ? 3.120 -8.717 -19.219 1.00 92.12 110 LEU A CA 1
ATOM 799 C C . LEU A 1 110 ? 4.269 -8.377 -20.175 1.00 92.12 110 LEU A C 1
ATOM 801 O O . LEU A 1 110 ? 5.376 -8.875 -20.003 1.00 92.12 110 LEU A O 1
ATOM 805 N N . ALA A 1 111 ? 3.996 -7.560 -21.195 1.00 94.56 111 ALA A N 1
ATOM 806 C CA . ALA A 1 111 ? 4.998 -7.169 -22.184 1.00 94.56 111 ALA A CA 1
ATOM 807 C C . ALA A 1 111 ? 6.013 -6.171 -21.604 1.00 94.56 111 ALA A C 1
ATOM 809 O O . ALA A 1 111 ? 7.146 -6.090 -22.072 1.00 94.56 111 ALA A O 1
ATOM 810 N N . GLN A 1 112 ? 5.607 -5.421 -20.576 1.00 94.88 112 GLN A N 1
ATOM 811 C CA . GLN A 1 112 ? 6.425 -4.431 -19.890 1.00 94.88 112 GLN A CA 1
ATOM 812 C C . GLN A 1 112 ? 6.273 -4.577 -18.361 1.00 94.88 112 GLN A C 1
ATOM 814 O O . GLN A 1 112 ? 5.635 -3.732 -17.719 1.00 94.88 112 GLN A O 1
ATOM 819 N N . PRO A 1 113 ? 6.832 -5.643 -17.757 1.00 95.31 113 PRO A N 1
ATOM 820 C CA . PRO A 1 113 ? 6.601 -5.979 -16.355 1.00 95.31 113 PRO A CA 1
ATOM 821 C C . PRO A 1 113 ? 7.482 -5.118 -15.450 1.00 95.31 113 PRO A C 1
ATOM 823 O O . PRO A 1 113 ? 8.482 -5.578 -14.925 1.00 95.31 113 PRO A O 1
ATOM 826 N N . LYS A 1 114 ? 7.129 -3.839 -15.297 1.00 96.75 114 LYS A N 1
ATOM 827 C CA . LYS A 1 114 ? 7.871 -2.866 -14.477 1.00 96.75 114 LYS A CA 1
ATOM 828 C C . LYS A 1 114 ? 7.256 -2.658 -13.086 1.00 96.75 114 LYS A C 1
ATOM 830 O O . LYS A 1 114 ? 7.570 -1.682 -12.417 1.00 96.75 114 LYS A O 1
ATOM 835 N N . GLY A 1 115 ? 6.336 -3.513 -12.657 1.00 97.31 115 GLY A N 1
ATOM 836 C CA . GLY A 1 115 ? 5.741 -3.457 -11.325 1.00 97.31 115 GLY A CA 1
ATOM 837 C C . GLY A 1 115 ? 6.700 -3.973 -10.258 1.00 97.31 115 GLY A C 1
ATOM 838 O O . GLY A 1 115 ? 7.562 -4.813 -10.535 1.00 97.31 115 GLY A O 1
ATOM 839 N N . SER A 1 116 ? 6.516 -3.486 -9.035 1.00 98.12 116 SER A N 1
ATOM 840 C CA . SER A 1 116 ? 7.394 -3.770 -7.902 1.00 98.12 116 SER A CA 1
ATOM 841 C C . SER A 1 116 ? 6.605 -4.153 -6.653 1.00 98.12 116 SER A C 1
ATOM 843 O O . SER A 1 116 ? 5.415 -3.866 -6.515 1.00 98.12 116 SER A O 1
ATOM 845 N N . VAL A 1 117 ? 7.293 -4.800 -5.719 1.00 98.31 117 VAL A N 1
ATOM 846 C CA . VAL A 1 117 ? 6.826 -5.077 -4.361 1.00 98.31 117 VAL A CA 1
ATOM 847 C C . VAL A 1 117 ? 7.902 -4.601 -3.410 1.00 98.31 117 VAL A C 1
ATOM 849 O O . VAL A 1 117 ? 9.075 -4.942 -3.567 1.00 98.31 117 VAL A O 1
ATOM 852 N N . PHE A 1 118 ? 7.497 -3.848 -2.400 1.00 98.25 118 PHE A N 1
ATOM 853 C CA . PHE A 1 118 ? 8.390 -3.268 -1.411 1.00 98.25 118 PHE A CA 1
ATOM 854 C C . PHE A 1 118 ? 7.986 -3.686 -0.001 1.00 98.25 118 PHE A C 1
ATOM 856 O O . PHE A 1 118 ? 6.838 -4.064 0.254 1.00 98.25 118 PHE A O 1
ATOM 863 N N . CYS A 1 119 ? 8.926 -3.563 0.934 1.00 96.81 119 C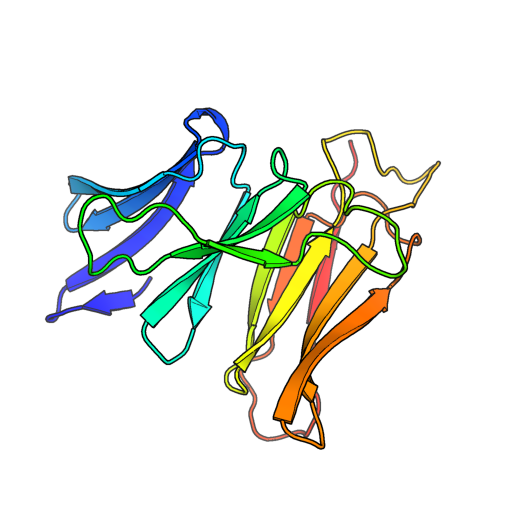YS A N 1
ATOM 864 C CA . CYS A 1 119 ? 8.622 -3.546 2.354 1.00 96.81 119 CYS A CA 1
ATOM 865 C C . CYS A 1 119 ? 9.265 -2.360 3.081 1.00 96.81 119 CYS A C 1
ATOM 867 O O . CYS A 1 119 ? 10.360 -1.914 2.737 1.00 96.81 119 CYS A O 1
ATOM 869 N N . ILE A 1 120 ? 8.576 -1.870 4.112 1.00 96.94 120 ILE A N 1
ATOM 870 C CA . ILE A 1 120 ? 9.071 -0.894 5.083 1.00 96.94 120 ILE A CA 1
ATOM 871 C C . ILE A 1 120 ? 9.223 -1.636 6.408 1.00 96.94 120 ILE A C 1
ATOM 873 O O . ILE A 1 120 ? 8.230 -2.021 7.028 1.00 96.94 120 ILE A O 1
ATOM 877 N N . ALA A 1 121 ? 10.464 -1.857 6.831 1.00 92.75 121 ALA A N 1
ATOM 878 C CA . ALA A 1 121 ? 10.791 -2.601 8.044 1.00 92.75 121 ALA A CA 1
ATOM 879 C C . ALA A 1 121 ? 11.575 -1.728 9.037 1.00 92.75 121 ALA A C 1
ATOM 881 O O . ALA A 1 121 ? 12.251 -0.788 8.614 1.00 92.75 121 ALA A O 1
ATOM 882 N N . PRO A 1 122 ? 11.541 -2.024 10.347 1.00 87.94 122 PRO A N 1
ATOM 883 C CA . PRO A 1 122 ? 12.425 -1.377 11.311 1.00 87.94 122 PRO A CA 1
ATOM 884 C C . PRO A 1 122 ? 13.905 -1.543 10.930 1.00 87.94 122 PRO A C 1
ATOM 886 O O . PRO A 1 122 ? 14.344 -2.628 10.541 1.00 87.94 122 PRO A O 1
ATOM 889 N N . GLY A 1 123 ? 14.678 -0.463 11.040 1.00 85.62 123 GLY A N 1
ATOM 890 C CA . GLY A 1 123 ? 16.124 -0.482 10.830 1.00 85.62 123 GLY A CA 1
ATOM 891 C C . GLY A 1 123 ? 16.885 -1.065 12.029 1.00 85.62 123 GLY A C 1
ATOM 892 O O . GLY A 1 123 ? 16.423 -0.944 13.164 1.00 85.62 123 GLY A O 1
ATOM 893 N N . PRO A 1 124 ? 18.080 -1.652 11.818 1.00 78.12 124 PRO A N 1
ATOM 894 C CA . PRO A 1 124 ? 18.889 -2.238 12.894 1.00 78.12 124 PRO A CA 1
ATOM 895 C C . PRO A 1 124 ? 19.377 -1.207 13.925 1.00 78.12 124 PRO A C 1
ATOM 897 O O . PRO A 1 124 ? 19.681 -1.564 15.057 1.00 78.12 124 PRO A O 1
ATOM 900 N N . THR A 1 125 ? 19.436 0.071 13.548 1.00 84.56 125 THR A N 1
ATOM 901 C CA . THR A 1 125 ? 19.870 1.194 14.395 1.00 84.56 125 THR A CA 1
ATOM 902 C C . THR A 1 125 ? 18.709 2.118 14.783 1.00 84.56 125 THR A C 1
ATOM 904 O O . THR A 1 125 ? 18.934 3.259 15.179 1.00 84.56 125 THR A O 1
ATOM 907 N N . GLY A 1 126 ? 17.464 1.653 14.636 1.00 79.00 126 GLY A N 1
ATOM 908 C CA . GLY A 1 126 ? 16.265 2.488 14.716 1.00 79.00 126 GLY A CA 1
ATOM 909 C C . GLY A 1 126 ? 15.867 3.094 13.364 1.00 79.00 126 GLY A C 1
ATOM 910 O O . GLY A 1 126 ? 16.595 2.997 12.376 1.00 79.00 126 GLY A O 1
ATOM 911 N N . GLY A 1 127 ? 14.674 3.690 13.312 1.00 86.12 127 GLY A N 1
ATOM 912 C CA . GLY A 1 127 ? 14.075 4.205 12.076 1.00 86.12 127 GLY A CA 1
ATOM 913 C C . GLY A 1 127 ? 13.433 3.120 11.204 1.00 86.12 127 GLY A C 1
ATOM 914 O O . GLY A 1 127 ? 13.271 1.974 11.624 1.00 86.12 127 GLY A O 1
ATOM 915 N N . GLN A 1 128 ? 13.039 3.499 9.989 1.00 90.12 128 GLN A N 1
ATOM 916 C CA . GLN A 1 128 ? 12.456 2.604 8.989 1.00 90.12 128 GLN A CA 1
ATOM 917 C C . GLN A 1 128 ? 13.387 2.478 7.783 1.00 90.12 128 GLN A C 1
ATOM 919 O O . GLN A 1 128 ? 14.027 3.445 7.3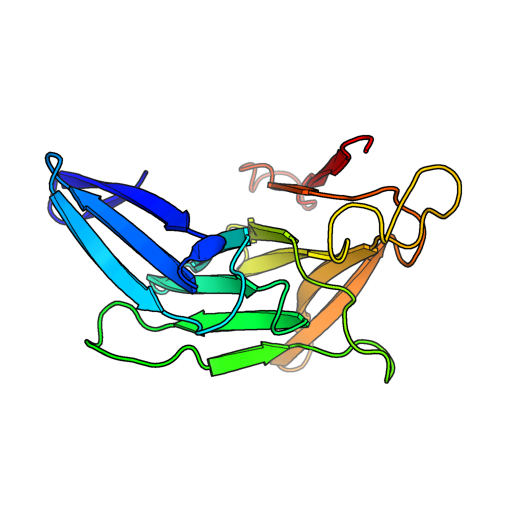81 1.00 90.12 128 GLN A O 1
ATOM 924 N N . VAL A 1 129 ? 13.444 1.284 7.200 1.00 94.62 129 VAL A N 1
ATOM 925 C CA . VAL A 1 129 ? 14.199 0.976 5.987 1.00 94.62 129 VAL A CA 1
ATOM 926 C C . VAL A 1 129 ? 13.221 0.484 4.932 1.00 94.62 129 VAL A C 1
ATOM 928 O O . VAL A 1 129 ? 12.516 -0.502 5.150 1.00 94.62 129 VAL A O 1
ATOM 931 N N . LEU A 1 130 ? 13.204 1.167 3.789 1.00 96.94 130 LEU A N 1
ATOM 932 C CA . LEU A 1 130 ? 12.500 0.733 2.589 1.00 96.94 130 LEU A CA 1
ATOM 933 C C . LEU A 1 130 ? 13.393 -0.232 1.800 1.00 96.94 130 LEU A C 1
ATOM 935 O O . LEU A 1 130 ? 14.552 0.082 1.534 1.00 96.94 130 LEU A O 1
ATOM 939 N N . LYS A 1 131 ? 12.860 -1.395 1.420 1.00 96.38 131 LYS A N 1
ATOM 940 C CA . LYS A 1 131 ? 13.566 -2.403 0.619 1.00 96.38 131 LYS A CA 1
ATOM 941 C C . LYS A 1 131 ? 12.663 -2.934 -0.492 1.00 96.38 131 LYS A C 1
ATOM 943 O O . LYS A 1 131 ? 11.480 -3.164 -0.234 1.00 96.38 131 LYS A O 1
ATOM 948 N N . PRO A 1 132 ? 13.188 -3.188 -1.696 1.00 97.06 132 PRO A N 1
ATOM 949 C CA . PRO A 1 132 ? 12.461 -3.927 -2.708 1.00 97.06 132 PRO A CA 1
ATOM 950 C C . PRO A 1 132 ? 12.523 -5.424 -2.385 1.00 97.06 132 PRO A C 1
ATOM 952 O O . PRO A 1 132 ? 13.561 -5.950 -1.988 1.00 97.06 132 PRO A O 1
ATOM 955 N N . LEU A 1 133 ? 11.404 -6.114 -2.573 1.00 96.00 133 LEU A N 1
ATOM 956 C CA . LEU A 1 133 ? 11.318 -7.579 -2.569 1.00 96.00 133 LEU A CA 1
ATOM 957 C C . LEU A 1 133 ? 11.261 -8.127 -3.997 1.00 96.00 133 LEU A C 1
ATOM 959 O O . LEU A 1 133 ? 11.771 -9.208 -4.274 1.00 96.00 133 LEU A O 1
ATOM 963 N N . ALA A 1 134 ? 10.665 -7.348 -4.895 1.00 96.25 134 ALA A N 1
ATOM 964 C CA . ALA A 1 134 ? 10.665 -7.531 -6.336 1.00 96.25 134 ALA A CA 1
ATOM 965 C C . ALA A 1 134 ? 10.732 -6.131 -6.955 1.00 96.25 134 ALA A C 1
ATOM 967 O O . ALA A 1 134 ? 9.923 -5.278 -6.596 1.00 96.25 134 ALA A O 1
ATOM 968 N N . LEU A 1 135 ? 11.702 -5.868 -7.829 1.00 97.88 135 LEU A N 1
ATOM 969 C CA . LEU A 1 135 ? 11.913 -4.543 -8.412 1.00 97.88 135 LEU A CA 1
ATOM 970 C C . LEU A 1 135 ? 11.792 -4.619 -9.930 1.00 97.88 135 LEU A C 1
ATOM 972 O O . LEU A 1 135 ? 12.547 -5.355 -10.560 1.00 97.88 135 LEU A O 1
ATOM 976 N N . ASP A 1 136 ? 10.863 -3.840 -10.486 1.00 96.81 136 ASP A N 1
ATOM 977 C CA . ASP A 1 136 ? 10.649 -3.668 -11.924 1.00 96.81 136 ASP A CA 1
ATOM 978 C C . ASP A 1 136 ? 10.562 -5.005 -12.691 1.00 96.81 136 ASP A C 1
ATOM 980 O O . ASP A 1 136 ? 11.171 -5.162 -13.750 1.00 96.81 136 ASP A O 1
ATOM 984 N N . CYS A 1 137 ? 9.835 -5.983 -12.137 1.00 96.25 137 CYS A N 1
ATOM 985 C CA . CYS A 1 137 ? 9.766 -7.336 -12.704 1.00 96.25 137 CYS A CA 1
ATOM 986 C C . CYS A 1 137 ? 8.379 -7.997 -12.678 1.00 96.25 137 CYS A C 1
ATOM 988 O O . CYS A 1 137 ? 8.250 -9.157 -13.073 1.00 96.25 137 CYS A O 1
ATOM 990 N N . LEU A 1 138 ? 7.333 -7.291 -12.234 1.00 95.88 138 LEU A N 1
ATOM 991 C CA . LEU A 1 138 ? 5.969 -7.822 -12.166 1.00 95.88 138 LEU A CA 1
ATOM 992 C C . LEU A 1 138 ? 5.024 -7.110 -13.138 1.00 95.88 138 LEU A C 1
ATOM 994 O O . LEU A 1 138 ? 5.098 -5.899 -13.339 1.00 95.88 138 LEU A O 1
ATOM 998 N N . ALA A 1 139 ? 4.086 -7.859 -13.711 1.00 95.25 139 ALA A N 1
ATOM 999 C CA . ALA A 1 139 ? 2.953 -7.295 -14.435 1.00 95.25 139 ALA A CA 1
ATOM 1000 C C . ALA A 1 139 ? 1.849 -6.934 -13.433 1.00 95.25 139 ALA A C 1
ATOM 1002 O O . ALA A 1 139 ? 1.356 -7.823 -12.747 1.00 95.25 139 ALA A O 1
ATOM 1003 N N . HIS A 1 140 ? 1.507 -5.650 -13.325 1.00 95.31 140 HIS A N 1
ATOM 1004 C CA . HIS A 1 140 ? 0.408 -5.112 -12.516 1.00 95.31 140 HIS A CA 1
ATOM 1005 C C . HIS A 1 140 ? 0.147 -5.812 -11.159 1.00 95.31 140 HIS A C 1
ATOM 1007 O O . HIS A 1 140 ? -0.935 -6.367 -10.943 1.00 95.31 140 HIS A O 1
ATOM 1013 N N . PRO A 1 141 ? 1.120 -5.831 -10.225 1.00 96.06 141 PRO A N 1
ATOM 1014 C CA . PRO A 1 141 ? 0.883 -6.375 -8.890 1.00 96.06 141 PRO A CA 1
ATOM 1015 C C . PRO A 1 141 ? -0.173 -5.529 -8.159 1.00 96.06 141 PRO A C 1
ATOM 1017 O O . PRO A 1 141 ? 0.005 -4.324 -8.007 1.00 96.06 141 PRO A O 1
ATOM 1020 N N . CYS A 1 142 ? -1.268 -6.140 -7.707 1.00 92.88 142 CYS A N 1
ATOM 1021 C CA . CYS A 1 142 ? -2.460 -5.422 -7.226 1.00 92.88 142 CYS A CA 1
ATOM 1022 C C . CYS A 1 142 ? -3.016 -5.929 -5.888 1.00 92.88 142 CYS A C 1
ATOM 1024 O O . CYS A 1 142 ? -4.020 -5.421 -5.396 1.00 92.88 142 CYS A O 1
ATOM 1026 N N . GLY A 1 143 ? -2.407 -6.958 -5.307 1.00 92.44 143 GLY A N 1
ATOM 1027 C CA . GLY A 1 143 ? -2.829 -7.503 -4.026 1.00 92.44 143 GLY A CA 1
ATOM 1028 C C . GLY A 1 143 ? -1.646 -8.080 -3.283 1.00 92.44 143 GLY A C 1
ATOM 1029 O O . GLY A 1 143 ? -0.774 -8.699 -3.893 1.00 92.44 143 GLY A O 1
ATOM 1030 N N . VAL A 1 144 ? -1.631 -7.876 -1.969 1.00 93.25 144 VAL A N 1
ATOM 1031 C CA . VAL A 1 144 ? -0.607 -8.402 -1.077 1.00 93.25 144 VAL A CA 1
ATOM 1032 C C . VAL A 1 144 ? -1.244 -8.961 0.190 1.00 93.25 144 VAL A C 1
ATOM 1034 O O . VAL A 1 144 ? -2.074 -8.310 0.823 1.00 93.25 144 VAL A O 1
ATOM 1037 N N . ALA A 1 145 ? -0.873 -10.182 0.565 1.00 91.19 145 ALA A N 1
ATOM 1038 C CA . ALA A 1 145 ? -1.321 -10.809 1.803 1.00 91.19 145 ALA A CA 1
ATOM 1039 C C . ALA A 1 145 ? -0.136 -11.390 2.571 1.00 91.19 145 ALA A C 1
ATOM 1041 O O . ALA A 1 145 ? 0.786 -11.948 1.977 1.00 91.19 145 ALA A O 1
ATOM 1042 N N . VAL A 1 146 ? -0.196 -11.269 3.896 1.00 86.88 146 VAL A N 1
ATOM 1043 C CA . VAL A 1 146 ? 0.830 -11.752 4.823 1.00 86.88 146 VAL A CA 1
ATOM 1044 C C . VAL A 1 146 ? 0.257 -12.900 5.644 1.00 86.88 146 VAL A C 1
ATOM 1046 O O . VAL A 1 146 ? -0.872 -12.815 6.136 1.00 86.88 146 VAL A O 1
ATOM 1049 N N . SER A 1 147 ? 1.020 -13.982 5.799 1.00 80.94 147 SER A N 1
ATOM 1050 C CA . SER A 1 147 ? 0.618 -15.101 6.651 1.00 80.94 147 SER A CA 1
ATOM 1051 C C . SER A 1 147 ? 0.485 -14.688 8.124 1.00 80.94 147 SER A C 1
ATOM 1053 O O . SER A 1 147 ? 1.369 -14.014 8.643 1.00 80.94 147 SER A O 1
ATOM 1055 N N . PRO A 1 148 ? -0.528 -15.181 8.855 1.00 70.50 148 PRO A N 1
ATOM 1056 C CA . PRO A 1 148 ? -0.711 -14.868 10.275 1.00 70.50 148 PRO A CA 1
ATOM 1057 C C . PRO A 1 148 ? 0.273 -15.601 11.210 1.00 70.50 148 PRO A C 1
ATOM 1059 O O . PRO A 1 148 ? 0.239 -15.393 12.422 1.00 70.50 148 PRO A O 1
ATOM 1062 N N . ASN A 1 149 ? 1.108 -16.507 1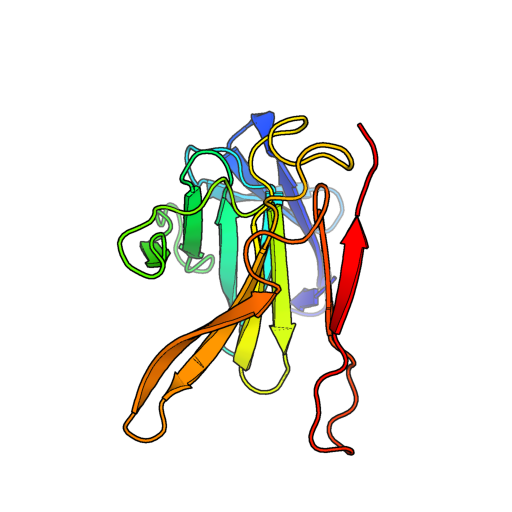0.686 1.00 60.38 149 ASN A N 1
ATOM 1063 C CA . ASN A 1 149 ? 1.882 -17.445 11.496 1.00 60.38 149 ASN A CA 1
ATOM 1064 C C . ASN A 1 149 ? 3.160 -16.810 12.064 1.00 60.38 149 ASN A C 1
ATOM 1066 O O . ASN A 1 149 ? 4.159 -16.671 11.373 1.00 60.38 149 ASN A O 1
ATOM 1070 N N . SER A 1 150 ? 3.160 -16.548 13.371 1.00 51.72 150 SER A N 1
ATOM 1071 C CA . SER A 1 150 ? 4.315 -16.075 14.149 1.00 51.72 150 SER A CA 1
ATOM 1072 C C . SER A 1 150 ? 5.351 -17.161 14.495 1.00 51.72 150 SER A C 1
ATOM 1074 O O . SER A 1 150 ? 6.255 -16.914 15.291 1.00 51.72 150 SER A O 1
ATOM 1076 N N . LYS A 1 151 ? 5.215 -18.386 13.959 1.00 47.00 151 LYS A N 1
ATOM 1077 C CA . LYS A 1 151 ? 5.981 -19.573 14.403 1.00 47.00 151 LYS A CA 1
ATOM 1078 C C . LYS A 1 151 ? 7.101 -20.040 13.467 1.00 47.00 151 LYS A C 1
ATOM 1080 O O . LYS A 1 151 ? 7.934 -20.831 13.899 1.00 47.00 151 LYS A O 1
ATOM 1085 N N . SER A 1 152 ? 7.177 -19.528 12.242 1.00 47.16 152 SER A N 1
ATOM 1086 C CA . SER A 1 152 ? 8.372 -19.643 11.396 1.00 47.16 152 SER A CA 1
ATOM 1087 C C . SER A 1 152 ? 8.812 -18.234 11.028 1.00 47.16 152 SER A C 1
ATOM 1089 O O . SER A 1 152 ? 7.975 -17.410 10.688 1.00 47.16 152 SER A O 1
ATOM 1091 N N . MET A 1 153 ? 10.110 -17.956 11.134 1.00 46.00 153 MET A N 1
ATOM 1092 C CA . MET A 1 153 ? 10.750 -16.630 11.033 1.00 46.00 153 MET A CA 1
ATOM 1093 C C . MET A 1 153 ? 10.629 -15.920 9.662 1.00 46.00 153 MET A C 1
ATOM 1095 O O . MET A 1 153 ? 11.431 -15.047 9.347 1.00 46.00 153 MET A O 1
ATOM 1099 N N . SER A 1 154 ? 9.651 -16.273 8.832 1.00 54.72 154 SER A N 1
ATOM 1100 C CA . SER A 1 154 ? 9.438 -15.692 7.510 1.00 54.72 154 SER A CA 1
ATOM 1101 C C . SER A 1 154 ? 7.953 -15.435 7.273 1.00 54.72 154 SER A C 1
ATOM 1103 O O . SER A 1 154 ? 7.171 -16.383 7.164 1.00 54.72 154 SER A O 1
ATOM 1105 N N . ASP A 1 155 ? 7.588 -14.161 7.148 1.00 59.44 155 ASP A N 1
ATOM 1106 C CA . ASP A 1 155 ? 6.303 -13.735 6.602 1.00 59.44 155 ASP A CA 1
ATOM 1107 C C . ASP A 1 155 ? 6.160 -14.302 5.179 1.00 59.44 155 ASP A C 1
ATOM 1109 O O . ASP A 1 155 ? 6.965 -13.995 4.296 1.00 59.44 155 ASP A O 1
ATOM 1113 N N . MET A 1 156 ? 5.161 -15.156 4.937 1.00 59.88 156 MET A N 1
ATOM 1114 C CA . MET A 1 156 ? 4.832 -15.559 3.569 1.00 59.88 156 MET A CA 1
ATOM 1115 C C . MET A 1 156 ? 4.042 -14.439 2.904 1.00 59.88 156 MET A C 1
ATOM 1117 O O . MET A 1 156 ? 2.995 -14.033 3.415 1.00 59.88 156 MET A O 1
ATOM 1121 N N . LEU A 1 157 ? 4.543 -13.982 1.757 1.00 66.38 157 LEU A N 1
ATOM 1122 C CA . LEU A 1 157 ? 3.944 -12.927 0.957 1.00 66.38 157 LEU A CA 1
ATOM 1123 C C . LEU A 1 157 ? 3.262 -13.521 -0.275 1.00 66.38 157 LEU A C 1
ATOM 1125 O O . LEU A 1 157 ? 3.926 -14.098 -1.135 1.00 66.38 157 LEU A O 1
ATOM 1129 N N . TYR A 1 158 ? 1.947 -13.358 -0.375 1.00 74.56 158 TYR A N 1
ATOM 1130 C CA . TYR A 1 158 ? 1.207 -13.664 -1.598 1.00 74.56 158 TYR A CA 1
ATOM 1131 C C . TYR A 1 158 ? 0.993 -12.377 -2.370 1.00 74.56 158 TYR A C 1
ATOM 1133 O O . TYR A 1 158 ? 0.488 -11.412 -1.800 1.00 74.56 158 TYR A O 1
ATOM 1141 N N . VAL A 1 159 ? 1.364 -12.377 -3.649 1.00 76.69 159 VAL A N 1
ATOM 1142 C CA . VAL A 1 159 ? 1.174 -11.239 -4.547 1.00 76.69 159 VAL A CA 1
ATOM 1143 C C . VAL A 1 159 ? 0.292 -11.679 -5.701 1.00 76.69 159 VAL A C 1
ATOM 1145 O O . VAL A 1 159 ? 0.588 -12.674 -6.360 1.00 76.69 159 VAL A O 1
ATOM 1148 N N . THR A 1 160 ? -0.795 -10.953 -5.939 1.00 79.12 160 THR A N 1
ATOM 1149 C CA . THR A 1 160 ? -1.650 -11.177 -7.107 1.00 79.12 160 THR A CA 1
ATOM 1150 C C . THR A 1 160 ? -1.315 -10.169 -8.189 1.00 79.12 160 THR A C 1
ATOM 1152 O O . THR A 1 160 ? -1.110 -8.990 -7.899 1.00 79.12 160 THR A O 1
ATOM 1155 N N . SER A 1 161 ? -1.311 -10.625 -9.434 1.00 73.56 161 SER A N 1
ATOM 1156 C CA . SER A 1 161 ? -1.276 -9.778 -10.618 1.00 73.56 161 SER A CA 1
ATOM 1157 C C . SER A 1 161 ? -2.579 -9.920 -11.388 1.00 73.56 161 SER A C 1
ATOM 1159 O O . SER A 1 161 ? -3.145 -11.012 -11.481 1.00 73.56 161 SER A O 1
ATOM 1161 N N . THR A 1 162 ? -3.057 -8.822 -11.957 1.00 70.38 162 THR A N 1
ATOM 1162 C CA . THR A 1 162 ? -4.151 -8.847 -12.930 1.00 70.38 162 THR A CA 1
ATOM 1163 C C . THR A 1 162 ? -3.604 -8.591 -14.324 1.00 70.38 162 THR A C 1
ATOM 1165 O O . THR A 1 162 ? -2.597 -7.907 -14.506 1.00 70.38 162 THR A O 1
ATOM 1168 N N . HIS A 1 163 ? -4.248 -9.193 -15.321 1.00 56.91 163 HIS A N 1
ATOM 1169 C CA . HIS A 1 163 ? -3.996 -8.836 -16.710 1.00 56.91 163 HIS A CA 1
ATOM 1170 C C . HIS A 1 163 ? -4.955 -7.710 -17.101 1.00 56.91 163 HIS A C 1
ATOM 1172 O O . HIS A 1 163 ? -6.159 -7.885 -16.895 1.00 56.91 163 HIS A O 1
ATOM 1178 N N . PRO A 1 164 ? -4.455 -6.577 -17.618 1.00 52.19 164 PRO A N 1
ATOM 1179 C CA . PRO A 1 164 ? -5.273 -5.681 -18.423 1.00 52.19 164 PRO A CA 1
ATOM 1180 C C . PRO A 1 164 ? -5.679 -6.336 -19.751 1.00 52.19 164 PRO A C 1
ATOM 1182 O O . PRO A 1 164 ? -4.916 -7.198 -20.252 1.00 52.19 164 PRO A O 1
#

Mean predicted aligned error: 5.45 Å

Radius of gyration: 15.73 Å; Cα contacts (8 Å, |Δi|>4): 430; chains: 1; bounding box: 45×36×44 Å

Sequence (164 aa):
MREVGGKSIVGYVSSGTGEVYAVTEGKHVVWTQTGGEPMGAAFDSQGKLHVADCAHAAILKADVSVHNNQPGLVVKVYEEKPFKGPSSLQIAATGVVYFTDSGPLGETTLAQPKGSVFCIAPGPTGGQVLKPLALDCLAHPCGVAVSPNSKSMSDMLYVTSTHP

pLDDT: mean 89.09, std 12.48, range [46.0, 98.69]

InterPro domains:
  IPR011042 Six-bladed beta-propeller, TolB-like [G3DSA:2.120.10.30] (7-164)
  IPR051262 SMP-30/CGR1 Lactonase [PTHR47572] (25-162)

Organism: Aphanomyces astaci (NCBI:txid112090)